Protein AF-A0A2G2LGX4-F1 (afdb_monomer_lite)

Secondary structure (DSSP, 8-state):
-PPP--HHHHHHHHHHHHHHH-TTHHHHHHHHHHHHHHHHHHHHHHHHHHHHHT--TTHHHHHHHHHHHHHHT-HHHHHHHHHHHHHHHHHHHTT-

Sequence (96 aa):
MLPQLGITEFLLIAIVALVVVGPRDLPGMLRKVGGWVAKARGMAREFQGAFEDMGHEVELDELRKEIEAIKNANPIAEIAEDLKKTEDEVRDDAAS

pLDDT: mean 81.29, std 12.24, range [51.62, 96.25]

Radius of gyration: 21.91 Å; chains: 1; bounding box: 38×60×42 Å

Structure (mmCIF, N/CA/C/O backbone):
data_AF-A0A2G2LGX4-F1
#
_entry.id   AF-A0A2G2LGX4-F1
#
loop_
_atom_site.group_PDB
_atom_site.id
_atom_site.type_symbol
_atom_site.label_atom_id
_atom_site.label_alt_id
_atom_site.label_comp_id
_atom_site.label_asym_id
_atom_site.label_entity_id
_atom_site.label_seq_id
_atom_site.pdbx_PDB_ins_code
_atom_site.Cartn_x
_atom_site.Cartn_y
_atom_site.Cartn_z
_atom_site.occupancy
_atom_site.B_iso_or_equiv
_atom_site.auth_seq_id
_atom_site.auth_comp_id
_atom_site.auth_asym_id
_atom_site.auth_atom_id
_atom_site.pdbx_PDB_model_num
ATOM 1 N N . MET A 1 1 ? 10.631 -26.393 -0.864 1.00 51.62 1 MET A N 1
ATOM 2 C CA . MET A 1 1 ? 11.462 -25.445 -0.088 1.00 51.62 1 MET A CA 1
ATOM 3 C C . MET A 1 1 ? 10.760 -24.100 -0.092 1.00 51.62 1 MET A C 1
ATOM 5 O O . MET A 1 1 ? 10.646 -23.503 -1.154 1.00 51.62 1 MET A O 1
ATOM 9 N N . LEU A 1 2 ? 10.217 -23.676 1.049 1.00 53.28 2 LEU A N 1
ATOM 10 C CA . LEU A 1 2 ? 9.615 -22.349 1.185 1.00 53.28 2 LEU A CA 1
ATOM 11 C C . LEU A 1 2 ? 10.744 -21.308 1.298 1.00 53.28 2 LEU A C 1
ATOM 13 O O . LEU A 1 2 ? 11.653 -21.515 2.107 1.00 53.28 2 LEU A O 1
ATOM 17 N N . PRO A 1 3 ? 10.734 -20.239 0.485 1.00 64.69 3 PRO A N 1
ATOM 18 C CA . PRO A 1 3 ? 11.758 -19.205 0.534 1.00 64.69 3 PRO A CA 1
ATOM 19 C C . PRO A 1 3 ? 11.681 -18.476 1.877 1.00 64.69 3 PRO A C 1
ATOM 21 O O . PRO A 1 3 ? 10.635 -17.960 2.270 1.00 64.69 3 PRO A O 1
ATOM 24 N N . GLN A 1 4 ? 12.791 -18.480 2.606 1.00 70.62 4 GLN A N 1
ATOM 25 C CA . GLN A 1 4 ? 12.930 -17.760 3.866 1.00 70.62 4 GLN A CA 1
ATOM 26 C C . GLN A 1 4 ? 12.935 -16.261 3.542 1.00 70.62 4 GLN A C 1
ATOM 28 O O . GLN A 1 4 ? 13.502 -15.860 2.532 1.00 70.62 4 GLN A O 1
ATOM 33 N N . LEU A 1 5 ? 12.279 -15.425 4.351 1.00 68.06 5 LEU A N 1
ATOM 34 C CA . LEU A 1 5 ? 12.204 -13.974 4.129 1.00 68.06 5 LEU A CA 1
ATOM 35 C C . LEU A 1 5 ? 13.568 -13.309 4.400 1.00 68.06 5 LEU A C 1
ATOM 37 O O . LEU A 1 5 ? 13.759 -12.638 5.413 1.00 68.06 5 LEU A O 1
ATOM 41 N N . GLY A 1 6 ? 14.538 -13.543 3.519 1.00 84.88 6 GLY A N 1
ATOM 42 C CA . GLY A 1 6 ? 15.874 -12.969 3.549 1.00 84.88 6 GLY A CA 1
ATOM 43 C C . GLY A 1 6 ? 16.011 -11.766 2.617 1.00 84.88 6 GLY A C 1
ATOM 44 O O . GLY A 1 6 ? 15.213 -11.538 1.706 1.00 84.88 6 GLY A O 1
ATOM 45 N N . ILE A 1 7 ? 17.073 -10.983 2.829 1.00 89.38 7 ILE A N 1
ATOM 46 C CA . ILE A 1 7 ? 17.442 -9.856 1.951 1.00 89.38 7 ILE A CA 1
ATOM 47 C C . ILE A 1 7 ? 17.635 -10.343 0.502 1.00 89.38 7 ILE A C 1
ATOM 49 O O . ILE A 1 7 ? 17.298 -9.635 -0.446 1.00 89.38 7 ILE A O 1
ATOM 53 N N . THR A 1 8 ? 18.131 -11.569 0.332 1.00 88.31 8 THR A N 1
ATOM 54 C CA . THR A 1 8 ? 18.369 -12.209 -0.966 1.00 88.31 8 THR A CA 1
ATOM 55 C C . THR A 1 8 ? 17.076 -12.425 -1.753 1.00 88.31 8 THR A C 1
ATOM 57 O O . THR A 1 8 ? 17.015 -12.123 -2.944 1.00 88.31 8 THR A O 1
ATOM 60 N N . GLU A 1 9 ? 16.015 -12.886 -1.100 1.00 85.25 9 GLU A N 1
ATOM 61 C CA . GLU A 1 9 ? 14.707 -13.107 -1.714 1.00 85.25 9 GLU A CA 1
ATOM 62 C C . GLU A 1 9 ? 14.050 -11.787 -2.120 1.00 85.25 9 GLU A C 1
ATOM 64 O O . GLU A 1 9 ? 13.515 -11.674 -3.225 1.00 85.25 9 GLU A O 1
ATOM 69 N N . PHE A 1 10 ? 14.158 -10.753 -1.282 1.00 91.19 10 PHE A N 1
ATOM 70 C CA . PHE A 1 10 ? 13.721 -9.407 -1.656 1.00 91.19 10 PHE A CA 1
ATOM 71 C C . PHE A 1 10 ? 14.473 -8.877 -2.881 1.00 91.19 10 PHE A C 1
ATOM 73 O O . PHE A 1 10 ? 13.858 -8.249 -3.744 1.00 91.19 10 PHE A O 1
ATOM 80 N N . LEU A 1 11 ? 15.774 -9.158 -2.997 1.00 93.25 11 LEU A N 1
ATOM 81 C CA . LEU A 1 11 ? 16.566 -8.797 -4.173 1.00 93.25 11 LEU A CA 1
ATOM 82 C C . LEU A 1 11 ? 16.059 -9.518 -5.432 1.00 93.25 11 LEU A C 1
ATOM 84 O O . LEU A 1 11 ? 15.904 -8.885 -6.475 1.00 93.25 11 LEU A O 1
ATOM 88 N N . LEU A 1 12 ? 15.751 -10.815 -5.334 1.00 93.19 12 LEU A N 1
ATOM 89 C CA . LEU A 1 12 ? 15.196 -11.595 -6.444 1.00 93.19 12 LEU A CA 1
ATOM 90 C C . LEU A 1 12 ? 13.851 -11.018 -6.913 1.00 93.19 12 LEU A C 1
ATOM 92 O O . LEU A 1 12 ? 13.662 -10.776 -8.105 1.00 93.19 12 LEU A O 1
ATOM 96 N N . ILE A 1 13 ? 12.939 -10.740 -5.976 1.00 91.50 13 ILE A N 1
ATOM 97 C CA . ILE A 1 13 ? 11.637 -10.129 -6.276 1.00 91.50 13 ILE A CA 1
ATOM 98 C C . ILE A 1 13 ? 11.830 -8.743 -6.899 1.00 91.50 13 ILE A C 1
ATOM 100 O O . ILE A 1 13 ? 11.154 -8.418 -7.875 1.00 91.50 13 ILE A O 1
ATOM 104 N N . ALA A 1 14 ? 12.769 -7.939 -6.393 1.00 92.19 14 ALA A N 1
ATOM 105 C CA . ALA A 1 14 ? 13.081 -6.631 -6.961 1.00 92.19 14 ALA A CA 1
ATOM 106 C C . ALA A 1 14 ? 13.571 -6.746 -8.411 1.00 92.19 14 ALA A C 1
ATOM 108 O O . ALA A 1 14 ? 13.110 -5.993 -9.266 1.00 92.19 14 ALA A O 1
ATOM 109 N N . ILE A 1 15 ? 14.439 -7.712 -8.719 1.00 94.75 15 ILE A N 1
ATOM 110 C CA . ILE A 1 15 ? 14.910 -7.959 -10.089 1.00 94.75 15 ILE A CA 1
ATOM 111 C C . ILE A 1 15 ? 13.742 -8.358 -10.998 1.00 94.75 15 ILE A C 1
ATOM 113 O O . ILE A 1 15 ? 13.570 -7.763 -12.062 1.00 94.75 15 ILE A O 1
ATOM 117 N N . VAL A 1 16 ? 12.908 -9.313 -10.577 1.00 94.12 16 VAL A N 1
ATOM 118 C CA . VAL A 1 16 ? 11.730 -9.739 -11.352 1.00 94.12 16 VAL A CA 1
ATOM 119 C C . VAL A 1 16 ? 10.777 -8.564 -11.587 1.00 94.12 16 VAL A C 1
ATOM 121 O O . VAL A 1 16 ? 10.331 -8.345 -12.713 1.00 94.12 16 VAL A O 1
ATOM 124 N N . ALA A 1 17 ? 10.518 -7.754 -10.560 1.00 92.31 17 ALA A N 1
ATOM 125 C CA . ALA A 1 17 ? 9.679 -6.566 -10.670 1.00 92.31 17 ALA A CA 1
ATOM 126 C C . ALA A 1 17 ? 10.255 -5.537 -11.657 1.00 92.31 17 ALA A C 1
ATOM 128 O O . ALA A 1 17 ? 9.501 -4.965 -12.444 1.00 92.31 17 ALA A O 1
ATOM 129 N N . LEU A 1 18 ? 11.576 -5.326 -11.670 1.00 94.19 18 LEU A N 1
ATOM 130 C CA . LEU A 1 18 ? 12.237 -4.441 -12.635 1.00 94.19 18 LEU A CA 1
ATOM 131 C C . LEU A 1 18 ? 12.111 -4.949 -14.075 1.00 94.19 18 LEU A C 1
ATOM 133 O O . LEU A 1 18 ? 11.972 -4.128 -14.975 1.00 94.19 18 LEU A O 1
ATOM 137 N N . VAL A 1 19 ? 12.147 -6.264 -14.305 1.00 95.00 19 VAL A N 1
ATOM 138 C CA . VAL A 1 19 ? 11.990 -6.846 -15.650 1.00 95.00 19 VAL A CA 1
ATOM 139 C C . VAL A 1 19 ? 10.544 -6.749 -16.138 1.00 95.00 19 VAL A C 1
ATOM 141 O O . VAL A 1 19 ? 10.316 -6.384 -17.287 1.00 95.00 19 VAL A O 1
ATOM 144 N N . VAL A 1 20 ? 9.571 -7.059 -15.277 1.00 94.31 20 VAL A N 1
ATOM 145 C CA . VAL A 1 20 ? 8.147 -7.098 -15.652 1.00 94.31 20 VAL A CA 1
ATOM 146 C C . VAL A 1 20 ? 7.555 -5.698 -15.794 1.00 94.31 20 VAL A C 1
ATOM 148 O O . VAL A 1 20 ? 6.844 -5.420 -16.755 1.00 94.31 20 VAL A O 1
ATOM 151 N N . VAL A 1 21 ? 7.825 -4.821 -14.826 1.00 91.50 21 VAL A N 1
ATOM 152 C CA . VAL A 1 21 ? 7.268 -3.460 -14.791 1.00 91.50 21 VAL A CA 1
ATOM 153 C C . VAL A 1 21 ? 8.157 -2.489 -15.560 1.00 91.50 21 VAL A C 1
ATOM 155 O O . VAL A 1 21 ? 7.654 -1.552 -16.163 1.00 91.50 21 VAL 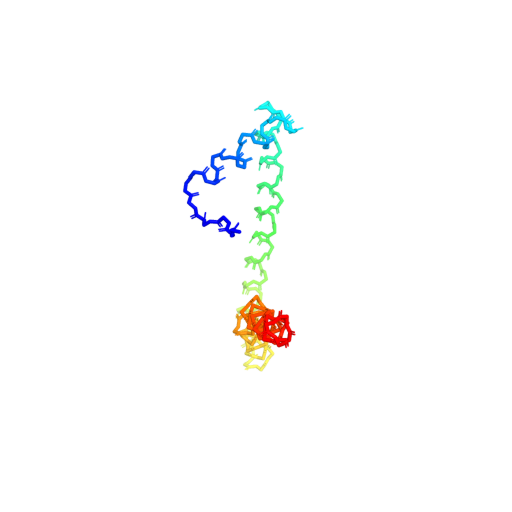A O 1
ATOM 158 N N . GLY A 1 22 ? 9.472 -2.706 -15.544 1.00 92.69 22 GLY A N 1
ATOM 159 C CA . GLY A 1 22 ? 10.460 -1.783 -16.091 1.00 9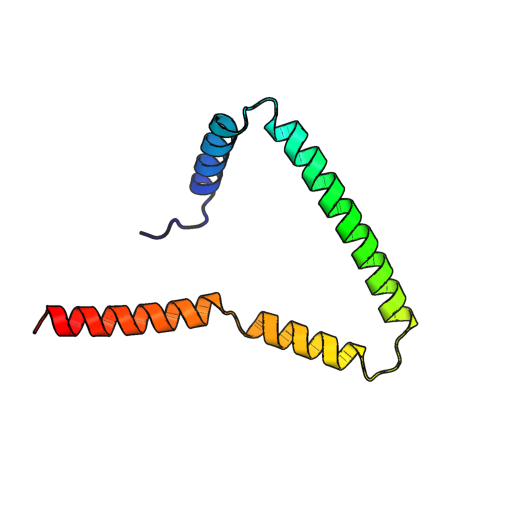2.69 22 GLY A CA 1
ATOM 160 C C . GLY A 1 22 ? 11.082 -0.882 -15.010 1.00 92.69 22 GLY A C 1
ATOM 161 O O . GLY A 1 22 ? 10.381 -0.370 -14.130 1.00 92.69 22 GLY A O 1
ATOM 162 N N . PRO A 1 23 ? 12.401 -0.602 -15.072 1.00 91.38 23 PRO A N 1
ATOM 163 C CA . PRO A 1 23 ? 13.110 0.187 -14.058 1.00 91.38 23 PRO A CA 1
ATOM 164 C C . PRO A 1 23 ? 12.682 1.659 -13.996 1.00 91.38 23 PRO A C 1
ATOM 166 O O . PRO A 1 23 ? 12.879 2.317 -12.976 1.00 91.38 23 PRO A O 1
ATOM 169 N N . ARG A 1 24 ? 12.103 2.194 -15.077 1.00 93.00 24 ARG A N 1
ATOM 170 C CA . ARG A 1 24 ? 11.609 3.580 -15.135 1.00 93.00 24 ARG A CA 1
ATOM 171 C C . ARG A 1 24 ? 10.173 3.713 -14.632 1.00 93.00 24 ARG A C 1
ATOM 173 O O . ARG A 1 24 ? 9.830 4.749 -14.070 1.00 93.00 24 ARG A O 1
ATOM 180 N N . ASP A 1 25 ? 9.372 2.664 -14.771 1.00 92.62 25 ASP A N 1
ATOM 181 C CA . ASP A 1 25 ? 7.953 2.678 -14.414 1.00 92.62 25 ASP A CA 1
ATOM 182 C C . ASP A 1 25 ? 7.720 2.286 -12.953 1.00 92.62 25 ASP A C 1
ATOM 184 O O . ASP A 1 25 ? 6.852 2.860 -12.290 1.00 92.62 25 ASP A O 1
ATOM 188 N N . LEU A 1 26 ? 8.562 1.405 -12.399 1.00 92.69 26 LEU A N 1
ATOM 189 C CA . LEU A 1 26 ? 8.540 1.011 -10.988 1.00 92.69 26 LEU A CA 1
ATOM 190 C C . LEU A 1 26 ? 8.558 2.211 -10.011 1.00 92.69 26 LEU A C 1
ATOM 192 O O . LEU A 1 26 ? 7.665 2.284 -9.162 1.00 92.69 26 LEU A O 1
ATOM 196 N N . PRO A 1 27 ? 9.464 3.210 -10.118 1.00 89.62 27 PRO A N 1
ATOM 197 C CA . PRO A 1 27 ? 9.446 4.374 -9.226 1.00 89.62 27 PRO A CA 1
ATOM 198 C C . PRO A 1 27 ? 8.190 5.244 -9.392 1.00 89.62 27 PRO A C 1
ATOM 200 O O . PRO A 1 27 ? 7.727 5.853 -8.423 1.00 89.62 27 PRO A O 1
ATOM 203 N N . GLY A 1 28 ? 7.609 5.304 -10.593 1.00 94.06 28 GLY A N 1
ATOM 204 C CA . GLY A 1 28 ? 6.335 5.986 -10.830 1.00 94.06 28 GLY A CA 1
ATOM 205 C C . GLY A 1 28 ? 5.156 5.247 -10.194 1.00 94.06 28 GLY A C 1
ATOM 206 O O . GLY A 1 28 ? 4.273 5.870 -9.600 1.00 94.06 28 GLY A O 1
ATOM 207 N N . MET A 1 29 ? 5.159 3.917 -10.259 1.00 91.75 29 MET A N 1
ATOM 208 C CA . MET A 1 29 ? 4.121 3.065 -9.683 1.00 91.75 29 MET A CA 1
ATOM 209 C C . MET A 1 29 ? 4.158 3.084 -8.152 1.00 91.75 29 MET A C 1
ATOM 211 O O . MET A 1 29 ? 3.115 3.258 -7.523 1.00 91.75 29 MET A O 1
ATOM 215 N N . LEU A 1 30 ? 5.353 3.044 -7.551 1.00 93.88 30 LEU A N 1
ATOM 216 C CA . LEU A 1 30 ? 5.532 3.213 -6.104 1.00 93.88 30 LEU A CA 1
ATOM 217 C C . LEU A 1 30 ? 5.003 4.562 -5.608 1.00 93.88 30 LEU A C 1
ATOM 219 O O . LEU A 1 30 ? 4.388 4.620 -4.548 1.00 93.88 30 LEU A O 1
ATOM 223 N N . ARG A 1 31 ? 5.176 5.644 -6.377 1.00 94.94 31 ARG A N 1
ATOM 224 C CA . ARG A 1 31 ? 4.594 6.955 -6.041 1.00 94.94 31 ARG A CA 1
ATOM 225 C C . ARG A 1 31 ? 3.066 6.941 -6.063 1.00 94.94 31 ARG A C 1
ATOM 227 O O . ARG A 1 31 ? 2.446 7.524 -5.177 1.00 94.94 31 ARG A O 1
ATOM 234 N N . LYS A 1 32 ? 2.458 6.275 -7.048 1.00 95.12 32 LYS A N 1
ATOM 235 C CA . LYS A 1 32 ? 0.993 6.148 -7.155 1.00 95.12 32 LYS A CA 1
ATOM 236 C C . LYS A 1 32 ? 0.423 5.323 -6.002 1.00 95.12 32 LYS A C 1
ATOM 238 O O . LYS A 1 32 ? -0.470 5.797 -5.304 1.00 95.12 32 LYS A O 1
ATOM 243 N N . VAL A 1 33 ? 0.991 4.140 -5.763 1.00 95.81 33 VAL A N 1
ATOM 244 C CA . VAL A 1 33 ? 0.615 3.262 -4.645 1.00 95.81 33 VAL A CA 1
ATOM 245 C C . VAL A 1 33 ? 0.845 3.971 -3.313 1.00 95.81 33 VAL A C 1
ATOM 247 O O . VAL A 1 33 ? -0.049 4.005 -2.475 1.00 95.81 33 VAL A O 1
ATOM 250 N N . GLY A 1 34 ? 1.998 4.617 -3.141 1.00 95.56 34 GLY A N 1
ATOM 251 C CA . GLY A 1 34 ? 2.322 5.392 -1.947 1.00 95.56 34 GLY A CA 1
ATOM 252 C C . GLY A 1 34 ? 1.323 6.519 -1.691 1.00 95.56 34 GLY A C 1
ATOM 253 O O . GLY A 1 34 ? 0.890 6.697 -0.558 1.00 95.56 34 GLY A O 1
ATOM 254 N N . GLY A 1 35 ? 0.882 7.228 -2.733 1.00 96.25 35 GLY A N 1
ATOM 255 C CA . GLY A 1 35 ? -0.173 8.237 -2.621 1.00 96.25 35 GLY A CA 1
ATOM 256 C C . GLY A 1 35 ? -1.523 7.650 -2.195 1.00 96.25 35 GLY A C 1
ATOM 257 O O . GLY A 1 35 ? -2.208 8.231 -1.352 1.00 96.25 35 GLY A O 1
ATOM 258 N N . TRP A 1 36 ? -1.895 6.482 -2.724 1.00 96.00 36 TRP A N 1
ATOM 259 C CA . TRP A 1 36 ? -3.132 5.788 -2.342 1.00 96.00 36 TRP A CA 1
ATOM 260 C C . TRP A 1 36 ? -3.086 5.306 -0.893 1.00 96.00 36 TRP A C 1
ATOM 262 O O . TRP A 1 36 ? -4.020 5.557 -0.132 1.00 96.00 36 TRP A O 1
ATOM 272 N N . VAL A 1 37 ? -1.971 4.701 -0.483 1.00 96.25 37 VAL A N 1
ATOM 273 C CA . VAL A 1 37 ? -1.731 4.280 0.903 1.00 96.25 37 VAL A CA 1
ATOM 274 C C . VAL A 1 37 ? -1.712 5.486 1.841 1.00 96.25 37 VAL A C 1
ATOM 276 O O . VAL A 1 37 ? -2.304 5.433 2.915 1.00 96.25 37 VAL A O 1
ATOM 279 N N . ALA A 1 38 ? -1.089 6.598 1.445 1.00 95.50 38 ALA A N 1
ATOM 280 C CA . ALA A 1 38 ? -1.063 7.821 2.243 1.00 95.50 38 ALA A CA 1
ATOM 281 C C . ALA A 1 38 ? -2.468 8.398 2.447 1.00 95.50 38 ALA A C 1
ATOM 283 O O . ALA A 1 38 ? -2.799 8.814 3.559 1.00 95.50 38 ALA A O 1
ATOM 284 N N . LYS A 1 39 ? -3.308 8.373 1.405 1.00 95.69 39 LYS A N 1
ATOM 285 C CA . LYS A 1 39 ? -4.710 8.795 1.484 1.00 95.69 39 LYS A CA 1
ATOM 286 C C . LYS A 1 39 ? -5.531 7.862 2.373 1.00 95.69 39 LYS A C 1
ATOM 288 O O . LYS A 1 39 ? -6.230 8.345 3.256 1.00 95.69 39 LYS A O 1
ATOM 293 N N . ALA A 1 40 ? -5.381 6.547 2.211 1.00 95.62 40 ALA A N 1
ATOM 294 C CA . ALA A 1 40 ? -5.999 5.550 3.086 1.00 95.62 40 ALA A CA 1
ATOM 295 C C . ALA A 1 40 ? -5.583 5.738 4.550 1.00 95.62 40 ALA A C 1
ATOM 297 O O . ALA A 1 40 ? -6.426 5.720 5.442 1.00 95.62 40 ALA A O 1
ATOM 298 N N . ARG A 1 41 ? -4.298 6.006 4.804 1.00 94.75 41 ARG A N 1
ATOM 299 C CA . ARG A 1 41 ? -3.797 6.278 6.152 1.00 94.75 41 ARG A CA 1
ATOM 300 C C . ARG A 1 41 ? -4.283 7.618 6.706 1.00 94.75 41 ARG A C 1
ATOM 302 O O . ARG A 1 41 ? -4.458 7.726 7.912 1.00 94.75 41 ARG A O 1
ATOM 309 N N . GLY A 1 42 ? -4.500 8.619 5.854 1.00 94.44 42 GLY A N 1
ATOM 310 C CA . GLY A 1 42 ? -5.163 9.873 6.219 1.00 94.44 42 GLY A CA 1
ATOM 311 C C . GLY A 1 42 ? -6.583 9.636 6.714 1.00 94.44 42 GLY A C 1
ATOM 312 O O . GLY A 1 42 ? -6.880 9.982 7.850 1.00 94.44 42 GLY A O 1
ATOM 313 N N . MET A 1 43 ? -7.390 8.938 5.915 1.00 92.88 43 MET A N 1
ATOM 314 C CA . MET A 1 43 ? -8.757 8.568 6.285 1.00 92.88 43 MET A CA 1
ATOM 315 C C . MET A 1 43 ? -8.778 7.734 7.571 1.00 92.88 43 MET A C 1
ATOM 317 O O . MET A 1 43 ? -9.532 8.036 8.482 1.00 92.88 43 MET A O 1
ATOM 321 N N . ALA A 1 44 ? -7.895 6.739 7.710 1.00 90.06 44 ALA A N 1
ATOM 322 C CA . ALA A 1 44 ? -7.800 5.935 8.931 1.00 90.06 44 ALA A CA 1
ATOM 323 C C . ALA A 1 44 ? -7.497 6.770 10.189 1.00 90.06 44 ALA A C 1
ATOM 325 O O . ALA A 1 44 ? -8.003 6.446 11.257 1.00 90.06 44 ALA A O 1
ATOM 326 N N . ARG A 1 45 ? -6.694 7.838 10.079 1.00 90.00 45 ARG A N 1
ATOM 327 C CA . ARG A 1 45 ? -6.437 8.761 11.200 1.00 90.00 45 ARG A CA 1
ATOM 328 C C . ARG A 1 45 ? -7.661 9.605 11.547 1.00 90.00 45 ARG A C 1
ATOM 330 O O . ARG A 1 45 ? -7.899 9.840 12.723 1.00 90.00 45 ARG A O 1
ATOM 337 N N . GLU A 1 46 ? -8.430 10.033 10.549 1.00 87.62 46 GLU A N 1
ATOM 338 C CA . GLU A 1 46 ? -9.706 10.729 10.767 1.00 87.62 46 GLU A CA 1
ATOM 339 C C . GLU A 1 46 ? -10.735 9.804 11.426 1.00 87.62 46 GLU A C 1
ATOM 341 O O . GLU A 1 46 ? -11.377 10.209 12.387 1.00 87.62 46 GLU A O 1
ATOM 346 N N . PHE A 1 47 ? -10.828 8.541 10.991 1.00 82.62 47 PHE A N 1
ATOM 347 C CA . PHE A 1 47 ? -11.654 7.530 11.654 1.00 82.62 47 PHE A CA 1
ATOM 348 C C . PHE A 1 47 ? -11.199 7.282 13.090 1.00 82.62 47 PHE A C 1
ATOM 350 O O . PHE A 1 47 ? -12.037 7.244 13.976 1.00 82.62 47 PHE A O 1
ATOM 357 N N . GLN A 1 48 ? -9.893 7.153 13.343 1.00 82.88 48 GLN A N 1
ATOM 358 C CA . GLN A 1 48 ? -9.367 7.019 14.706 1.00 82.88 48 GLN A CA 1
ATOM 359 C C . GLN A 1 48 ? -9.761 8.204 15.591 1.00 82.88 48 GLN A C 1
ATOM 361 O O . GLN A 1 48 ? -10.234 7.969 16.694 1.00 82.88 48 GLN A O 1
ATOM 366 N N . GLY A 1 49 ? -9.634 9.440 15.097 1.00 82.94 49 GLY A N 1
ATOM 367 C CA . GLY A 1 49 ? -10.074 10.631 15.829 1.00 82.94 49 GLY A CA 1
ATOM 368 C C . GLY A 1 49 ? -11.586 10.652 16.073 1.00 82.94 49 GLY A C 1
ATOM 369 O O . GLY A 1 49 ? -12.018 10.895 17.190 1.00 82.94 49 GLY A O 1
ATOM 370 N N . ALA A 1 50 ? -12.394 10.302 15.067 1.00 74.94 50 ALA A N 1
ATOM 371 C CA . ALA A 1 50 ? -13.848 10.216 15.211 1.00 74.94 50 ALA A CA 1
ATOM 372 C C . ALA A 1 50 ? -14.280 9.107 16.183 1.00 74.94 50 ALA A C 1
ATOM 374 O O . ALA A 1 50 ? -15.204 9.308 16.959 1.00 74.94 50 ALA A O 1
ATOM 375 N N . PHE A 1 51 ? -13.610 7.954 16.173 1.00 69.12 51 PHE A N 1
ATOM 376 C CA . PHE A 1 51 ? -13.828 6.883 17.143 1.00 69.12 51 PHE A CA 1
ATOM 377 C C . PHE A 1 51 ? -13.412 7.308 18.559 1.00 69.12 51 PHE A C 1
ATOM 379 O O . PHE A 1 51 ? -14.090 6.959 19.515 1.00 69.12 51 PHE A O 1
ATOM 386 N N . GLU A 1 52 ? -12.335 8.078 18.708 1.00 72.19 52 GLU A N 1
ATOM 387 C CA . GLU A 1 52 ? -11.886 8.602 20.004 1.00 72.19 52 GLU A CA 1
ATOM 388 C C . GLU A 1 52 ? -12.861 9.655 20.568 1.00 72.19 52 GLU A C 1
ATOM 390 O O . GLU A 1 52 ? -13.181 9.615 21.755 1.00 72.19 52 GLU A O 1
ATOM 395 N N . ASP A 1 53 ? -13.437 10.506 19.710 1.00 68.19 53 ASP A N 1
ATOM 396 C CA . ASP A 1 53 ? -14.474 11.485 20.075 1.00 68.19 53 ASP A CA 1
ATOM 397 C C . ASP A 1 53 ? -15.866 10.847 20.299 1.00 68.19 53 ASP A C 1
ATOM 399 O O . ASP A 1 53 ? -16.676 11.362 21.071 1.00 68.19 53 ASP A O 1
ATOM 403 N N . MET A 1 54 ? -16.157 9.714 19.645 1.00 60.12 54 MET A N 1
ATOM 404 C CA . MET A 1 54 ? -17.393 8.925 19.797 1.00 60.12 54 MET A CA 1
ATOM 405 C C . MET A 1 54 ? -17.336 7.909 20.949 1.00 60.12 54 MET A C 1
ATOM 407 O O . MET A 1 54 ? -18.220 7.058 21.043 1.00 60.12 54 MET A O 1
ATOM 411 N N . GLY A 1 55 ? -16.324 7.984 21.818 1.00 57.66 55 GLY A N 1
ATOM 412 C CA . GLY A 1 55 ? -16.086 7.087 22.951 1.00 57.66 55 GLY A CA 1
ATOM 413 C C . GLY A 1 55 ? -17.210 7.040 23.994 1.00 57.66 55 GLY A C 1
ATOM 414 O O . GLY A 1 55 ? -17.056 7.529 25.110 1.00 57.66 55 GLY A O 1
ATOM 415 N N . HIS A 1 56 ? -18.321 6.390 23.655 1.00 58.03 56 HIS A N 1
ATOM 416 C CA . HIS A 1 56 ? -19.191 5.715 24.606 1.00 58.03 56 HIS A CA 1
ATOM 417 C C . HIS A 1 56 ? -18.844 4.216 24.570 1.00 58.03 56 HIS A C 1
ATOM 419 O O . HIS A 1 56 ? -18.825 3.591 23.513 1.00 58.03 56 HIS A O 1
ATOM 425 N N . GLU A 1 57 ? -18.535 3.678 25.748 1.00 57.72 57 GLU A N 1
ATOM 426 C CA . GLU A 1 57 ? -17.757 2.471 26.094 1.00 57.72 57 GLU A CA 1
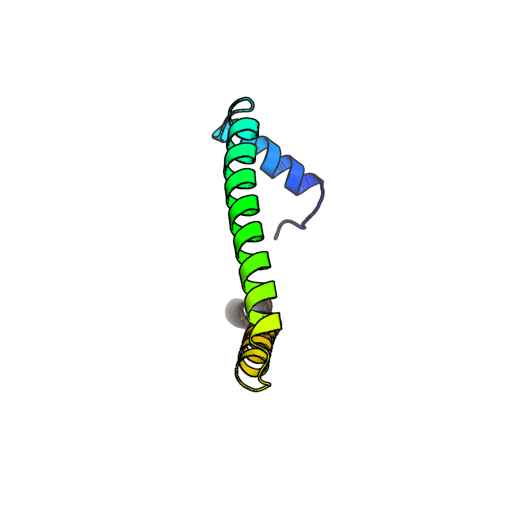ATOM 427 C C . GLU A 1 57 ? -18.172 1.107 25.495 1.00 57.72 57 GLU A C 1
ATOM 429 O O . GLU A 1 57 ? -17.621 0.090 25.899 1.00 57.72 57 GLU A O 1
ATOM 434 N N . VAL A 1 58 ? -19.114 1.024 24.551 1.00 59.78 58 VAL A N 1
ATOM 435 C CA . VAL A 1 58 ? -19.725 -0.268 24.171 1.00 59.78 58 VAL A CA 1
ATOM 436 C C . VAL A 1 58 ? -19.372 -0.728 22.748 1.00 59.78 58 VAL A C 1
ATOM 438 O O . VAL A 1 58 ? -18.936 -1.861 22.585 1.00 59.78 58 VAL A O 1
ATOM 441 N N . GLU A 1 59 ? -19.452 0.125 21.718 1.00 61.91 59 GLU A N 1
ATOM 442 C CA . GLU A 1 59 ? -19.242 -0.333 20.322 1.00 61.91 59 GLU A CA 1
ATOM 443 C C . GLU A 1 59 ? -17.761 -0.452 19.912 1.00 61.91 59 GLU A C 1
ATOM 445 O O . GLU A 1 59 ? -17.392 -1.305 19.103 1.00 61.91 59 GLU A O 1
ATOM 450 N N . LEU A 1 60 ? -16.878 0.380 20.469 1.00 69.81 60 LEU A N 1
ATOM 451 C CA . LEU A 1 60 ? -15.453 0.384 20.107 1.00 69.81 60 LEU A CA 1
ATOM 452 C C . LEU A 1 60 ? -14.682 -0.787 20.709 1.00 69.81 60 LEU A C 1
ATOM 454 O O . LEU A 1 60 ? -13.757 -1.303 20.076 1.00 69.81 60 LEU A O 1
ATOM 458 N N . ASP A 1 61 ? -15.052 -1.190 21.922 1.00 72.25 61 ASP A N 1
ATOM 459 C CA . ASP A 1 61 ? -14.429 -2.313 22.615 1.00 72.25 61 ASP A CA 1
ATOM 460 C C . ASP A 1 61 ? -14.802 -3.638 21.953 1.00 72.25 61 ASP A C 1
ATOM 462 O O . ASP A 1 61 ? -13.933 -4.491 21.773 1.00 72.25 61 ASP A O 1
ATOM 466 N N . GLU A 1 62 ? -16.044 -3.790 21.489 1.00 73.38 62 GLU A N 1
ATOM 467 C CA . GLU A 1 62 ? -16.465 -4.954 20.703 1.00 73.38 62 GLU A CA 1
ATOM 468 C C . GLU A 1 62 ? -15.738 -5.037 19.356 1.00 73.38 62 GLU A C 1
ATOM 470 O O . GLU A 1 62 ? -15.168 -6.085 19.043 1.00 73.38 62 GLU A O 1
ATOM 475 N N . LEU A 1 63 ? -15.621 -3.926 18.618 1.00 74.06 63 LEU A N 1
ATOM 476 C CA . LEU A 1 63 ? -14.843 -3.879 17.371 1.00 74.06 63 LEU A CA 1
ATOM 477 C C . LEU A 1 63 ? -13.349 -4.160 17.595 1.00 74.06 63 LEU A C 1
ATOM 479 O O . LEU A 1 63 ? -12.721 -4.869 16.806 1.00 74.06 63 LEU A O 1
ATOM 483 N N . ARG A 1 64 ? -12.753 -3.640 18.677 1.00 74.81 64 ARG A N 1
ATOM 484 C CA . ARG A 1 64 ? -11.362 -3.958 19.048 1.00 74.81 64 ARG A CA 1
ATOM 485 C C . ARG A 1 64 ? -11.186 -5.443 19.338 1.00 74.81 64 ARG A C 1
ATOM 487 O O . ARG A 1 64 ? -10.214 -6.026 18.859 1.00 74.81 64 ARG A O 1
ATOM 494 N N . LYS A 1 65 ? -12.121 -6.049 20.070 1.00 79.44 65 LYS A N 1
ATOM 495 C CA . LYS A 1 65 ? -12.099 -7.473 20.432 1.00 79.44 65 LYS A CA 1
ATOM 496 C C . LYS A 1 65 ? -12.261 -8.373 19.210 1.00 79.44 65 LYS A C 1
ATOM 498 O O . LYS A 1 65 ? -11.595 -9.400 19.119 1.00 79.44 65 LYS A O 1
ATOM 503 N N . GLU A 1 66 ? -13.083 -7.969 18.246 1.00 75.69 66 GLU A N 1
ATOM 504 C CA . GLU A 1 66 ? -13.281 -8.684 16.982 1.00 75.69 66 GLU A CA 1
ATOM 505 C C . GLU A 1 66 ? -12.040 -8.583 16.075 1.00 75.69 66 GLU A C 1
ATOM 507 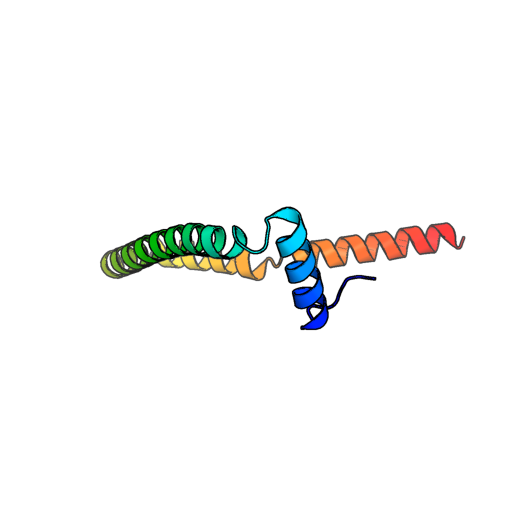O O . GLU A 1 66 ? -11.580 -9.585 15.527 1.00 75.69 66 GLU A O 1
ATOM 512 N N . ILE A 1 67 ? -11.402 -7.407 16.004 1.00 77.25 67 ILE A N 1
ATOM 513 C CA . ILE A 1 67 ? -10.118 -7.227 15.303 1.00 77.25 67 ILE A CA 1
ATOM 514 C C . ILE A 1 67 ? -8.994 -8.023 15.982 1.00 77.25 67 ILE A C 1
ATOM 516 O O . ILE A 1 67 ? -8.155 -8.603 15.288 1.00 77.25 67 ILE A O 1
ATOM 520 N N . GLU A 1 68 ? -8.950 -8.067 17.315 1.00 79.19 68 GLU A N 1
ATOM 521 C CA . GLU A 1 68 ? -8.008 -8.911 18.058 1.00 79.19 68 GLU A CA 1
ATOM 522 C C . GLU A 1 68 ? -8.271 -10.395 17.826 1.00 79.19 68 GLU A C 1
ATOM 524 O O . GLU A 1 68 ? -7.317 -11.137 17.607 1.00 79.19 68 GLU A O 1
ATOM 529 N N . ALA A 1 69 ? -9.530 -10.833 17.801 1.00 79.44 69 ALA A N 1
ATOM 530 C CA . ALA A 1 69 ? -9.885 -12.207 17.469 1.00 79.44 69 ALA A CA 1
ATOM 531 C C . ALA A 1 69 ? -9.419 -12.572 16.052 1.00 79.44 69 ALA A C 1
ATOM 533 O O . ALA A 1 69 ? -8.796 -13.612 15.876 1.00 79.44 69 ALA A O 1
ATOM 534 N N . ILE A 1 70 ? -9.606 -11.690 15.064 1.00 73.81 70 ILE A N 1
ATOM 535 C CA . ILE A 1 70 ? -9.134 -11.898 13.682 1.00 73.81 70 ILE A CA 1
ATOM 536 C C . ILE A 1 70 ? -7.600 -11.899 13.601 1.00 73.81 70 ILE A C 1
ATOM 538 O O . ILE A 1 70 ? -7.012 -12.711 12.886 1.00 73.81 70 ILE A O 1
ATOM 542 N N . LYS A 1 71 ? -6.927 -11.009 14.339 1.00 70.94 71 LYS A N 1
ATOM 543 C CA . LYS A 1 71 ? -5.458 -10.985 14.421 1.00 70.94 71 LYS A CA 1
ATOM 544 C C . LYS A 1 71 ? -4.891 -12.244 15.077 1.00 70.94 71 LYS A C 1
ATOM 546 O O . LYS A 1 71 ? -3.868 -12.748 14.621 1.00 70.94 71 LYS A O 1
ATOM 551 N N . ASN A 1 72 ? -5.533 -12.724 16.137 1.00 71.25 72 ASN A N 1
ATOM 552 C CA . ASN A 1 72 ? -5.115 -13.901 16.896 1.00 71.25 72 ASN A CA 1
ATOM 553 C C . ASN A 1 72 ? -5.523 -15.211 16.219 1.00 71.25 72 ASN A C 1
ATOM 555 O O . ASN A 1 72 ? -4.866 -16.222 16.446 1.00 71.25 72 ASN A O 1
ATOM 559 N N . ALA A 1 73 ? -6.540 -15.189 15.352 1.00 67.88 73 ALA A N 1
ATOM 560 C CA . ALA A 1 73 ? -6.964 -16.340 14.562 1.00 67.88 73 ALA A CA 1
ATOM 561 C C . ALA A 1 73 ? -5.894 -16.821 13.573 1.00 67.88 73 ALA A C 1
ATOM 563 O O . ALA A 1 73 ? -6.088 -17.869 12.981 1.00 67.88 73 ALA A O 1
ATOM 564 N N . ASN A 1 74 ? -4.788 -16.077 13.394 1.00 62.59 74 ASN A N 1
ATOM 565 C CA . ASN A 1 74 ? -3.567 -16.475 12.687 1.00 62.59 74 ASN A CA 1
ATOM 566 C C . ASN A 1 74 ? -3.820 -17.527 11.582 1.00 62.59 74 ASN A C 1
ATOM 568 O O . ASN A 1 74 ? -3.254 -18.617 11.631 1.00 62.59 74 ASN A O 1
ATOM 572 N N . PRO A 1 75 ? -4.687 -17.230 10.592 1.00 66.81 75 PRO A N 1
ATOM 573 C CA . PRO A 1 75 ? -5.269 -18.248 9.711 1.00 66.81 75 PRO A CA 1
ATOM 574 C C . PRO A 1 75 ? -4.204 -18.998 8.903 1.00 66.81 75 PRO A C 1
ATOM 576 O O . PRO A 1 75 ? -4.387 -20.140 8.510 1.00 66.81 75 PRO A O 1
A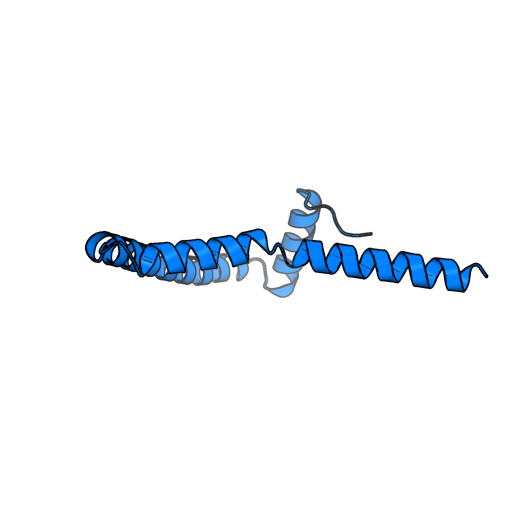TOM 579 N N . ILE A 1 76 ? -3.039 -18.375 8.707 1.00 63.62 76 ILE A N 1
ATOM 580 C CA . ILE A 1 76 ? -1.851 -18.981 8.097 1.00 63.62 76 ILE A CA 1
ATOM 581 C C . ILE A 1 76 ? -1.278 -20.126 8.953 1.00 63.62 76 ILE A C 1
ATOM 583 O O . ILE A 1 76 ? -0.782 -21.097 8.395 1.00 63.62 76 ILE A O 1
ATOM 587 N N . ALA A 1 77 ? -1.314 -20.014 10.283 1.00 71.88 77 ALA A N 1
ATOM 588 C CA . ALA A 1 77 ? -0.820 -21.035 11.205 1.00 71.88 77 ALA A CA 1
ATOM 589 C C . ALA A 1 77 ? -1.768 -22.240 11.280 1.00 71.88 77 ALA A C 1
ATOM 591 O O . ALA A 1 77 ? -1.294 -23.367 11.228 1.00 71.88 77 ALA A O 1
ATOM 592 N N . GLU A 1 78 ? -3.083 -22.006 11.313 1.00 72.50 78 GLU A N 1
ATOM 593 C CA . GLU A 1 78 ? -4.100 -23.069 11.279 1.00 72.50 78 GLU A CA 1
ATOM 594 C C . GLU A 1 78 ? -4.045 -23.841 9.95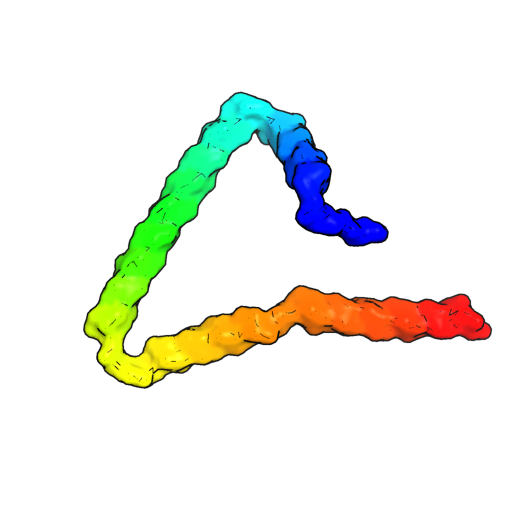1 1.00 72.50 78 GLU A C 1
ATOM 596 O O . GLU A 1 78 ? -3.933 -25.063 9.939 1.00 72.50 78 GLU A O 1
ATOM 601 N N . ILE A 1 79 ? -3.956 -23.124 8.823 1.00 72.25 79 ILE A N 1
ATOM 602 C CA . ILE A 1 79 ? -3.771 -23.736 7.498 1.00 72.25 79 ILE A CA 1
ATOM 603 C C . ILE A 1 79 ? -2.433 -24.492 7.416 1.00 72.25 79 ILE A C 1
ATOM 605 O O . ILE A 1 79 ? -2.359 -25.550 6.795 1.00 72.25 79 ILE A O 1
ATOM 609 N N . ALA A 1 80 ? -1.362 -23.977 8.029 1.00 77.19 80 ALA A N 1
ATOM 610 C CA . ALA A 1 80 ? -0.072 -24.664 8.057 1.00 77.19 80 ALA A CA 1
ATOM 611 C C . ALA A 1 80 ? -0.098 -25.943 8.913 1.00 77.19 80 ALA A C 1
ATOM 613 O O . ALA A 1 80 ? 0.570 -26.914 8.554 1.00 77.19 80 ALA A O 1
ATOM 614 N N . GLU A 1 81 ? -0.854 -25.967 10.013 1.00 82.44 81 GLU A N 1
ATOM 615 C CA . GLU A 1 81 ? -1.044 -27.168 10.833 1.00 82.44 81 GLU A CA 1
ATOM 616 C C . GLU A 1 81 ? -1.904 -28.216 10.122 1.00 82.44 81 GLU A C 1
ATOM 618 O O . GLU A 1 81 ? -1.502 -29.380 10.075 1.00 82.44 81 GLU A O 1
ATOM 623 N N . ASP A 1 82 ? -3.012 -27.815 9.496 1.00 81.25 82 ASP A N 1
ATOM 624 C CA . ASP A 1 82 ? -3.881 -28.722 8.736 1.00 81.25 82 ASP A CA 1
ATOM 625 C C . ASP A 1 82 ? -3.159 -29.335 7.529 1.00 81.25 82 ASP A C 1
ATOM 627 O O . ASP A 1 82 ? -3.260 -30.539 7.273 1.00 81.25 82 ASP A O 1
ATOM 631 N N . LEU A 1 83 ? -2.361 -28.536 6.815 1.00 81.81 83 LEU A N 1
ATOM 632 C CA . LEU A 1 83 ? -1.525 -29.026 5.717 1.00 81.81 83 LEU A CA 1
ATOM 633 C C . LEU A 1 83 ? -0.458 -30.005 6.210 1.00 81.81 83 LEU A C 1
ATOM 635 O O . LEU A 1 83 ? -0.252 -31.037 5.578 1.00 81.81 83 LEU A O 1
ATOM 639 N N . LYS A 1 84 ? 0.190 -29.721 7.345 1.00 84.94 84 LYS A N 1
ATOM 640 C CA . LYS A 1 84 ? 1.209 -30.611 7.917 1.00 84.94 84 LYS A CA 1
ATOM 641 C C . LYS A 1 84 ? 0.608 -31.944 8.364 1.00 84.94 84 LYS A C 1
ATOM 643 O O . LYS A 1 84 ? 1.198 -32.990 8.122 1.00 84.94 84 LYS A O 1
ATOM 648 N N . LYS A 1 85 ? -0.578 -31.908 8.971 1.00 85.62 85 LYS A N 1
ATOM 649 C CA . LYS A 1 85 ? -1.302 -33.104 9.415 1.00 85.62 85 LYS A CA 1
ATOM 650 C C . LYS A 1 85 ? -1.725 -33.975 8.232 1.00 85.62 85 LYS A C 1
ATOM 652 O O . LYS A 1 85 ? -1.560 -35.187 8.282 1.00 85.62 85 LYS A O 1
ATOM 657 N N . THR A 1 86 ? -2.173 -33.337 7.152 1.00 84.56 86 THR A N 1
ATOM 658 C CA . THR A 1 86 ? -2.506 -34.007 5.888 1.00 84.56 86 THR A CA 1
ATOM 659 C C . THR A 1 86 ? -1.256 -34.583 5.207 1.00 84.56 86 THR A C 1
ATOM 661 O O . THR A 1 86 ? -1.308 -35.667 4.636 1.00 84.56 86 THR A O 1
ATOM 664 N N . GLU A 1 87 ? -0.111 -33.894 5.273 1.00 85.62 87 GLU A N 1
ATOM 665 C CA . GLU A 1 87 ? 1.159 -34.370 4.704 1.00 85.62 87 GLU A CA 1
ATOM 666 C C . GLU A 1 87 ? 1.713 -35.590 5.459 1.00 85.62 87 GLU A C 1
ATOM 668 O O . GLU A 1 87 ? 2.199 -36.528 4.824 1.00 85.62 87 GLU A O 1
ATOM 673 N N . ASP A 1 88 ? 1.598 -35.610 6.790 1.00 86.19 88 ASP A N 1
ATOM 674 C CA . ASP A 1 88 ? 1.995 -36.757 7.614 1.00 86.19 88 ASP A CA 1
ATOM 675 C C . ASP A 1 88 ? 1.093 -37.981 7.353 1.00 86.19 88 ASP A C 1
ATOM 677 O O . ASP A 1 88 ? 1.608 -39.091 7.235 1.00 86.19 88 ASP A O 1
ATOM 681 N N . GLU A 1 89 ? -0.219 -37.787 7.169 1.00 80.31 89 GLU A N 1
ATOM 682 C CA . GLU A 1 89 ? -1.182 -38.861 6.858 1.00 80.31 89 GLU A CA 1
ATOM 683 C C . GLU A 1 89 ? -0.947 -39.456 5.454 1.00 80.31 89 GLU A C 1
ATOM 685 O O . GLU A 1 89 ? -0.834 -40.669 5.291 1.00 80.31 89 GLU A O 1
ATOM 690 N N . VAL A 1 90 ? -0.745 -38.604 4.438 1.00 81.75 90 VAL A N 1
ATOM 691 C CA . VAL A 1 90 ? -0.446 -39.037 3.057 1.00 81.75 90 VAL A CA 1
ATOM 692 C C . VAL A 1 90 ? 0.908 -39.749 2.958 1.00 81.75 90 VAL A C 1
ATOM 694 O O . VAL A 1 90 ? 1.092 -40.644 2.129 1.00 81.75 90 VAL A O 1
ATOM 697 N N . ARG A 1 91 ? 1.883 -39.355 3.782 1.00 86.81 91 ARG A N 1
ATOM 698 C CA . ARG A 1 91 ? 3.213 -39.972 3.804 1.00 86.81 91 ARG A CA 1
ATOM 699 C C . ARG A 1 91 ? 3.214 -41.343 4.488 1.00 86.81 91 ARG A C 1
ATOM 701 O O . ARG A 1 91 ? 3.992 -42.196 4.061 1.00 86.81 91 ARG A O 1
ATOM 708 N N . ASP A 1 92 ? 2.392 -41.546 5.513 1.00 83.88 92 ASP A N 1
ATOM 709 C CA . ASP A 1 92 ? 2.259 -42.833 6.212 1.00 83.88 92 ASP A CA 1
ATOM 710 C C . ASP A 1 92 ? 1.525 -43.868 5.335 1.00 83.88 92 ASP A C 1
ATOM 712 O O . ASP A 1 92 ? 1.971 -45.012 5.202 1.00 83.88 92 ASP A O 1
ATOM 716 N N . ASP A 1 93 ? 0.497 -43.427 4.601 1.00 76.19 93 ASP A N 1
ATOM 717 C CA . ASP A 1 93 ? -0.211 -44.243 3.603 1.00 76.19 93 ASP A CA 1
ATOM 718 C C . ASP A 1 93 ? 0.678 -44.635 2.407 1.00 76.19 93 ASP A C 1
ATOM 720 O O . ASP A 1 93 ? 0.531 -45.720 1.850 1.00 76.19 93 ASP A O 1
ATOM 724 N N . ALA A 1 94 ? 1.622 -43.779 2.002 1.00 71.06 94 ALA A N 1
ATOM 725 C CA . ALA A 1 94 ? 2.549 -44.066 0.901 1.00 71.06 94 ALA A CA 1
ATOM 726 C C . ALA A 1 94 ? 3.737 -44.967 1.298 1.00 71.06 94 ALA A C 1
ATOM 728 O O . ALA A 1 94 ? 4.462 -45.443 0.420 1.00 71.06 94 ALA A O 1
ATOM 729 N N . ALA A 1 95 ? 3.973 -45.160 2.600 1.00 68.31 95 ALA A N 1
ATOM 730 C CA . ALA A 1 95 ? 5.037 -46.008 3.144 1.00 68.31 95 ALA A CA 1
ATOM 731 C C . ALA A 1 95 ? 4.548 -47.406 3.584 1.00 68.31 95 ALA A C 1
ATOM 733 O O . ALA A 1 95 ? 5.375 -48.229 3.993 1.00 68.31 95 ALA A O 1
ATOM 734 N N . SER A 1 96 ? 3.237 -47.655 3.481 1.00 56.72 96 SER A N 1
ATOM 735 C CA . SER A 1 96 ? 2.532 -48.915 3.766 1.00 56.72 96 SER A CA 1
ATOM 736 C C . SER A 1 96 ? 2.305 -49.743 2.500 1.00 56.72 96 SER A C 1
ATOM 738 O O . SER A 1 96 ? 2.365 -50.992 2.594 1.00 56.72 96 SER A O 1
#

Foldseek 3Di:
DDDDPDPVVVVVVVVVCCVVQNPVRVVVVCVVVVVVVVVVVVVVVVVVVVCVVVDPPDPVVVVVVVVVCVVVPPVVVVVVVVVVVVVVVVVVVVVD